Protein AF-A0A2J4YZU6-F1 (afdb_monomer_lite)

InterPro domains:
  IPR011577 Cytochrome b561, bacterial/Ni-hydrogenase [PF01292] (5-67)
  IPR016174 Di-haem cytochrome, transmembrane [SSF81342] (4-72)
  IPR052168 Cytochrome b561 superoxide oxidase [PTHR30529] (2-74)

pLDDT: mean 91.68, std 9.74, range [54.09, 98.62]

Foldseek 3Di:
DDQDDDPVLVVLVVLLVVLVVQLCCLVVCVVVDDPVCNVVSVVSNVVSVVVNVVSVVVSVVVCVVDPDRDPDDD

Organism: NCBI:txid1134687

Sequence (74 aa):
MRDKYSGLQIGIHWLVFLLVIGAYAAMELRGFFPRSARPVINMIHVSCGISIFVLMVVRLLVRLKSPAPPIVPK

Secondary structure (DSSP, 8-state):
--SS--HHHHHHHHHHHHHHHHHHHHHHGGGGS-GGGHHHHHHHHHHHHHHHHHHHHHHHHHHHHSPPPP----

Radius of gyration: 16.97 Å; chains: 1; bounding box: 40×27×44 Å

Structure (mmCIF, N/CA/C/O backbone):
data_AF-A0A2J4YZU6-F1
#
_entry.id   AF-A0A2J4YZU6-F1
#
loop_
_atom_site.group_PDB
_atom_site.id
_atom_site.type_symbol
_atom_site.label_atom_id
_atom_site.label_alt_id
_atom_site.label_comp_id
_atom_site.label_asym_id
_atom_site.label_entity_id
_atom_site.label_seq_id
_atom_site.pdbx_PDB_ins_code
_atom_site.Cartn_x
_atom_site.Cartn_y
_atom_site.Cartn_z
_atom_site.occupancy
_atom_site.B_iso_or_equiv
_atom_site.auth_seq_id
_atom_site.auth_comp_id
_atom_site.auth_asym_id
_atom_site.auth_atom_id
_atom_site.pdbx_PDB_model_num
ATOM 1 N N . MET A 1 1 ? -17.016 6.241 26.192 1.00 54.09 1 MET A N 1
ATOM 2 C CA . MET A 1 1 ? -17.026 5.698 24.814 1.00 54.09 1 MET A CA 1
ATOM 3 C C . MET A 1 1 ? -15.898 6.378 24.049 1.00 54.09 1 MET A C 1
ATOM 5 O O . MET A 1 1 ? -15.649 7.541 24.324 1.00 54.09 1 MET A O 1
ATOM 9 N N . ARG A 1 2 ? -15.124 5.669 23.214 1.00 58.78 2 ARG A N 1
ATOM 10 C CA . ARG A 1 2 ? -14.083 6.319 22.394 1.00 58.78 2 ARG A CA 1
ATOM 11 C C . ARG A 1 2 ? -14.744 6.878 21.137 1.00 58.78 2 ARG A C 1
ATOM 13 O O . ARG A 1 2 ? -15.279 6.105 20.353 1.00 58.78 2 ARG A O 1
ATOM 20 N N . ASP A 1 3 ? -14.621 8.182 20.921 1.00 68.62 3 ASP A N 1
ATOM 21 C CA . ASP A 1 3 ? -15.201 8.868 19.753 1.00 68.62 3 ASP A CA 1
ATOM 22 C C . ASP A 1 3 ? -14.336 8.737 18.484 1.00 68.62 3 ASP A C 1
ATOM 24 O O . ASP A 1 3 ? -14.618 9.341 17.451 1.00 68.62 3 ASP A O 1
ATOM 28 N N . LYS A 1 4 ? -13.232 7.981 18.556 1.00 75.75 4 LYS A N 1
ATOM 29 C CA . LYS A 1 4 ? -12.277 7.773 17.460 1.00 75.75 4 LYS A CA 1
ATOM 30 C C . LYS A 1 4 ? -11.811 6.320 17.403 1.00 75.75 4 LYS A C 1
ATOM 32 O O . LYS A 1 4 ? -11.768 5.628 18.421 1.00 75.75 4 LYS A O 1
ATOM 37 N N . TYR A 1 5 ? -11.419 5.887 16.204 1.00 80.94 5 TYR A N 1
ATOM 38 C CA . TYR A 1 5 ? -10.723 4.617 15.984 1.00 80.94 5 TYR A CA 1
ATOM 39 C C . TYR A 1 5 ? -9.454 4.523 16.842 1.00 80.94 5 TYR A C 1
ATOM 41 O O . TYR A 1 5 ? -8.844 5.541 17.179 1.00 80.94 5 TYR A O 1
ATOM 49 N N . SER A 1 6 ? -9.040 3.302 17.189 1.00 84.69 6 SER A N 1
ATOM 50 C CA . SER A 1 6 ? -7.797 3.111 17.940 1.00 84.69 6 SER A CA 1
ATOM 51 C C . SER A 1 6 ? -6.585 3.560 17.115 1.00 84.69 6 SER A C 1
ATOM 53 O O . SER A 1 6 ? -6.594 3.476 15.885 1.00 84.69 6 SER A O 1
ATOM 55 N N . GLY A 1 7 ? -5.511 3.994 17.784 1.00 87.12 7 GLY A N 1
ATOM 56 C CA . GLY A 1 7 ? -4.265 4.368 17.103 1.00 87.12 7 GLY A CA 1
ATOM 57 C C . GLY A 1 7 ? -3.729 3.251 16.198 1.00 87.12 7 GLY A C 1
ATOM 58 O O . GLY A 1 7 ? -3.247 3.526 15.104 1.00 87.12 7 GLY A O 1
ATOM 59 N N . LEU A 1 8 ? -3.926 1.987 16.593 1.00 87.62 8 LEU A N 1
ATOM 60 C CA . LEU A 1 8 ? -3.587 0.816 15.782 1.00 87.62 8 LEU A CA 1
ATOM 61 C C . LEU A 1 8 ? -4.405 0.745 14.481 1.00 87.62 8 LEU A C 1
ATOM 63 O O . LEU A 1 8 ? -3.840 0.512 13.417 1.00 87.62 8 LEU A O 1
ATOM 67 N N . GLN A 1 9 ? -5.723 0.964 14.540 1.00 88.69 9 GLN A N 1
ATOM 68 C CA . GLN A 1 9 ? -6.578 0.963 13.345 1.00 88.69 9 GLN A CA 1
ATOM 69 C C . GLN A 1 9 ? -6.197 2.085 12.373 1.00 88.69 9 GLN A C 1
ATOM 71 O O . GLN A 1 9 ? -6.188 1.863 11.162 1.00 88.69 9 GLN A O 1
ATOM 76 N N . ILE A 1 10 ? -5.860 3.266 12.899 1.00 92.44 10 ILE A N 1
ATOM 77 C CA . ILE A 1 10 ? -5.400 4.411 12.103 1.00 92.44 10 ILE A CA 1
ATOM 78 C C . ILE A 1 10 ? -4.042 4.099 11.460 1.00 92.44 10 ILE A C 1
ATOM 80 O O . ILE A 1 10 ? -3.883 4.288 10.256 1.00 92.44 10 ILE A O 1
ATOM 84 N N . GLY A 1 11 ? -3.091 3.562 12.228 1.00 94.19 11 GLY A N 1
ATOM 85 C CA . GLY A 1 11 ? -1.770 3.182 11.723 1.00 94.19 11 GLY A CA 1
ATOM 86 C C . GLY A 1 11 ? -1.841 2.129 10.615 1.00 94.19 11 GLY A C 1
ATOM 87 O O . GLY A 1 11 ? -1.283 2.335 9.539 1.00 94.19 11 GLY A O 1
ATOM 88 N N . ILE A 1 12 ? -2.596 1.042 10.828 1.00 93.62 12 ILE A N 1
ATOM 89 C CA . ILE A 1 12 ? -2.801 -0.006 9.811 1.00 93.62 12 ILE A CA 1
ATOM 90 C C . ILE A 1 12 ? -3.454 0.578 8.553 1.00 93.62 12 ILE A C 1
ATOM 92 O O . ILE A 1 12 ? -3.083 0.205 7.443 1.00 93.62 12 ILE A O 1
ATOM 96 N N . HIS A 1 13 ? -4.412 1.497 8.701 1.00 94.06 13 HIS A N 1
ATOM 97 C CA . HIS A 1 13 ? -5.075 2.117 7.558 1.00 94.06 13 HIS A CA 1
ATOM 98 C C . HIS A 1 13 ? -4.096 2.886 6.664 1.00 94.06 13 HIS A C 1
ATOM 100 O O . HIS A 1 13 ? -4.056 2.635 5.459 1.00 94.06 13 HIS A O 1
ATOM 106 N N . TRP A 1 14 ? -3.295 3.777 7.251 1.00 97.81 14 TRP A N 1
ATOM 107 C CA . TRP A 1 14 ? -2.317 4.565 6.501 1.00 97.81 14 TRP A CA 1
ATOM 108 C C . TRP A 1 14 ? -1.192 3.705 5.928 1.00 97.81 14 TRP A C 1
ATOM 110 O O . TRP A 1 14 ? -0.767 3.935 4.799 1.00 97.81 14 TRP A O 1
ATOM 120 N N . LEU A 1 15 ? -0.758 2.672 6.653 1.00 97.44 15 LEU A N 1
ATOM 121 C CA . LEU A 1 15 ? 0.231 1.729 6.139 1.00 97.44 15 LEU A CA 1
ATOM 122 C C . LEU A 1 15 ? -0.284 0.991 4.896 1.00 97.44 15 LEU A C 1
ATOM 124 O O . LEU A 1 15 ? 0.411 0.942 3.884 1.00 97.44 15 LEU A O 1
ATOM 128 N N . VAL A 1 16 ? -1.513 0.461 4.939 1.00 98.00 16 VAL A N 1
ATOM 129 C CA . VAL A 1 16 ? -2.135 -0.183 3.769 1.00 98.00 16 VAL A CA 1
ATOM 130 C C . VAL A 1 16 ? -2.242 0.800 2.605 1.00 98.00 16 VAL A C 1
ATOM 132 O O . VAL A 1 16 ? -1.932 0.429 1.479 1.00 98.00 16 VAL A O 1
ATOM 135 N N . PHE A 1 17 ? -2.629 2.051 2.863 1.00 98.25 17 PHE A N 1
ATOM 136 C CA . PHE A 1 17 ? -2.700 3.087 1.831 1.00 98.25 17 PHE A CA 1
ATOM 137 C C . PHE A 1 17 ? -1.351 3.307 1.127 1.00 98.25 17 PHE A C 1
ATOM 139 O O . PHE A 1 17 ? -1.294 3.278 -0.102 1.00 98.25 17 PHE A O 1
ATOM 146 N N . LEU A 1 18 ? -0.256 3.445 1.881 1.00 98.38 18 LEU A N 1
ATOM 147 C CA . LEU A 1 18 ? 1.083 3.607 1.303 1.00 98.38 18 LEU A CA 1
ATOM 148 C C . LEU A 1 18 ? 1.533 2.368 0.515 1.00 98.38 18 LEU A C 1
ATOM 150 O O . LEU A 1 18 ? 2.109 2.502 -0.565 1.00 98.38 18 LEU A O 1
ATOM 154 N N . LEU A 1 19 ? 1.237 1.163 1.012 1.00 98.19 19 LEU A N 1
ATOM 155 C CA . LEU A 1 19 ? 1.547 -0.078 0.298 1.00 98.19 19 LEU A CA 1
ATOM 156 C C . LEU A 1 19 ? 0.766 -0.199 -1.014 1.00 98.19 19 LEU A C 1
ATOM 158 O O . LEU A 1 19 ? 1.327 -0.656 -2.007 1.00 98.19 19 LEU A O 1
ATOM 162 N N . VAL A 1 20 ? -0.503 0.220 -1.034 1.00 98.50 20 VAL A N 1
ATOM 163 C CA . VAL A 1 20 ? -1.326 0.251 -2.252 1.00 98.50 20 VAL A CA 1
ATOM 164 C C . VAL A 1 20 ? -0.711 1.202 -3.275 1.00 98.50 20 VAL A C 1
ATOM 166 O O . VAL A 1 20 ? -0.538 0.803 -4.425 1.00 98.50 20 VAL A O 1
ATOM 169 N N . ILE A 1 21 ? -0.307 2.411 -2.864 1.00 98.56 21 ILE A N 1
ATOM 170 C CA . ILE A 1 21 ? 0.407 3.347 -3.748 1.00 98.56 21 ILE A CA 1
ATOM 171 C C . ILE A 1 21 ? 1.662 2.687 -4.325 1.00 98.56 21 ILE A C 1
ATOM 173 O O . ILE A 1 21 ? 1.856 2.723 -5.536 1.00 98.56 21 ILE A O 1
ATOM 177 N N . GLY A 1 22 ? 2.485 2.049 -3.488 1.00 98.06 22 GLY A N 1
ATOM 178 C CA . GLY A 1 22 ? 3.695 1.356 -3.937 1.00 98.06 22 GLY A CA 1
ATOM 179 C C . GLY A 1 22 ? 3.407 0.226 -4.931 1.00 98.06 22 GLY A C 1
ATOM 180 O O . GLY A 1 22 ? 4.069 0.133 -5.963 1.00 98.06 22 GLY A O 1
ATOM 181 N N . ALA A 1 23 ? 2.388 -0.596 -4.665 1.00 98.25 23 ALA A N 1
ATOM 182 C CA . ALA A 1 23 ? 1.992 -1.699 -5.538 1.00 98.25 23 ALA A CA 1
ATOM 183 C C . ALA A 1 23 ? 1.505 -1.214 -6.913 1.00 98.25 23 ALA A C 1
ATOM 185 O O . ALA A 1 23 ? 1.883 -1.808 -7.927 1.00 98.25 23 ALA A O 1
ATOM 186 N N . TYR A 1 24 ? 0.700 -0.146 -6.951 1.00 98.31 24 TYR A N 1
ATOM 187 C CA . TYR A 1 24 ? 0.248 0.472 -8.201 1.00 98.31 24 TYR A CA 1
ATOM 188 C C . TYR A 1 24 ? 1.405 1.144 -8.934 1.00 98.31 24 TYR A C 1
ATOM 190 O O . TYR A 1 24 ? 1.632 0.847 -10.103 1.00 98.31 24 TYR A O 1
ATOM 198 N N . ALA A 1 25 ? 2.187 1.980 -8.247 1.00 97.94 25 ALA A N 1
ATOM 199 C CA . ALA A 1 25 ? 3.332 2.667 -8.835 1.00 97.94 25 ALA A CA 1
ATOM 200 C C . ALA A 1 25 ? 4.334 1.680 -9.449 1.00 97.94 25 ALA A C 1
ATOM 202 O O . ALA A 1 25 ? 4.828 1.923 -10.546 1.00 97.94 25 ALA A O 1
ATOM 203 N N . ALA A 1 26 ? 4.588 0.538 -8.799 1.00 97.50 26 ALA A N 1
ATOM 204 C CA . ALA A 1 26 ? 5.460 -0.500 -9.341 1.00 97.50 26 ALA A CA 1
ATOM 205 C C . ALA A 1 26 ? 4.994 -0.992 -10.721 1.00 97.50 26 ALA A C 1
ATOM 207 O O . ALA A 1 26 ? 5.820 -1.169 -11.612 1.00 97.50 26 ALA A O 1
ATOM 208 N N . MET A 1 27 ? 3.689 -1.184 -10.928 1.00 97.50 27 MET A N 1
ATOM 209 C CA . MET A 1 27 ? 3.162 -1.709 -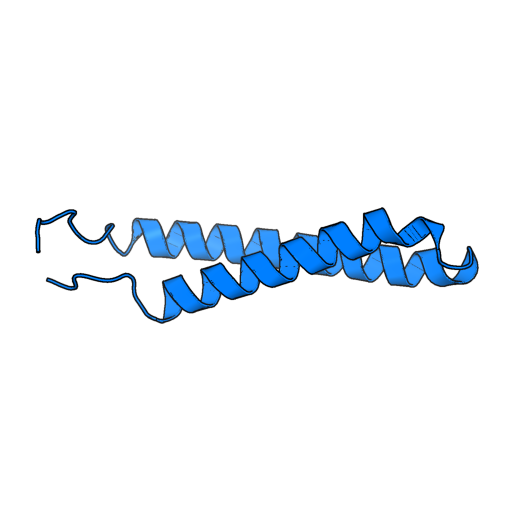12.192 1.00 97.50 27 MET A CA 1
ATOM 210 C C . MET A 1 27 ? 2.932 -0.623 -13.241 1.00 97.50 27 MET A C 1
ATOM 212 O O . MET A 1 27 ? 3.339 -0.817 -14.3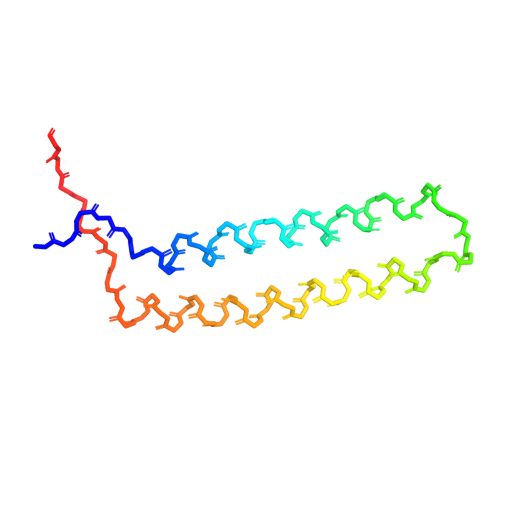86 1.00 97.50 27 MET A O 1
ATOM 216 N N . GLU A 1 28 ? 2.372 0.522 -12.852 1.00 97.88 28 GLU A N 1
ATOM 217 C CA . GLU A 1 28 ? 2.142 1.667 -13.742 1.00 97.88 28 GLU A CA 1
ATOM 218 C C . GLU A 1 28 ? 3.463 2.235 -14.275 1.00 97.88 28 GLU A C 1
ATOM 220 O O . GLU A 1 28 ? 3.599 2.530 -15.461 1.00 97.88 28 GLU A O 1
ATOM 225 N N . LEU A 1 29 ? 4.491 2.316 -13.422 1.00 96.75 29 LEU A N 1
ATOM 226 C CA . LEU A 1 29 ? 5.792 2.855 -13.815 1.00 96.75 29 LEU A CA 1
ATOM 227 C C . LEU A 1 29 ? 6.728 1.803 -14.424 1.00 96.75 29 LEU A C 1
ATOM 229 O O . LEU A 1 29 ? 7.809 2.150 -14.898 1.00 96.75 29 LEU A O 1
ATOM 233 N N . ARG A 1 30 ? 6.332 0.522 -14.470 1.00 95.06 30 ARG A N 1
ATOM 234 C CA . ARG A 1 30 ? 7.166 -0.589 -14.972 1.00 95.06 30 ARG A CA 1
ATOM 235 C C . ARG A 1 30 ? 7.690 -0.358 -16.390 1.00 95.06 30 ARG A C 1
ATOM 237 O O . ARG A 1 30 ? 8.765 -0.851 -16.729 1.00 95.06 30 ARG A O 1
ATOM 244 N N . GLY A 1 31 ? 6.929 0.359 -17.2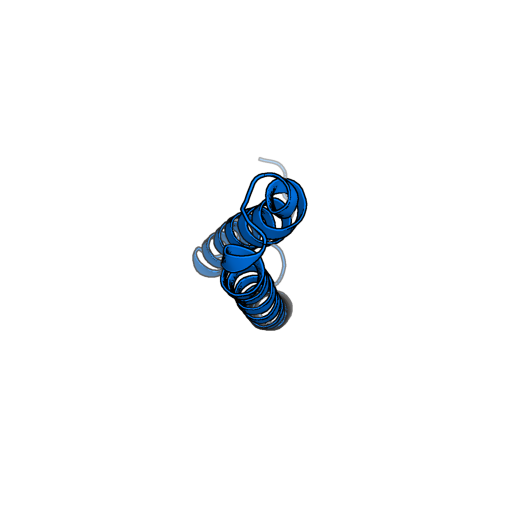18 1.00 95.19 31 GLY A N 1
ATOM 245 C CA . GLY A 1 31 ? 7.290 0.686 -18.599 1.00 95.19 31 GLY A CA 1
ATOM 246 C C . GLY A 1 31 ? 8.470 1.652 -18.734 1.00 95.19 31 GLY A C 1
ATOM 247 O O . GLY A 1 31 ? 9.152 1.614 -19.754 1.00 95.19 31 GLY A O 1
ATOM 248 N N . PHE A 1 32 ? 8.753 2.459 -17.707 1.00 97.06 32 PHE A N 1
ATOM 249 C CA . PHE A 1 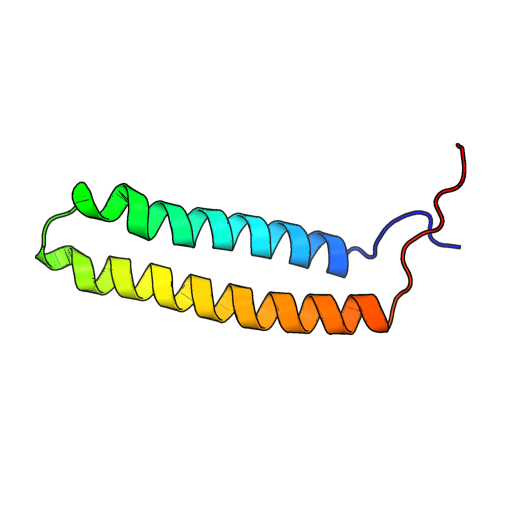32 ? 9.856 3.428 -17.713 1.00 97.06 32 PHE A CA 1
ATOM 250 C C . PHE A 1 32 ? 11.221 2.804 -17.392 1.00 97.06 32 PHE A C 1
ATOM 252 O O . PHE A 1 32 ? 12.248 3.463 -17.535 1.00 97.06 32 PHE A O 1
ATOM 259 N N . PHE A 1 33 ? 11.254 1.538 -16.968 1.00 94.81 33 PHE A N 1
ATOM 260 C CA . PHE A 1 33 ? 12.479 0.851 -16.570 1.00 94.81 33 PHE A CA 1
ATOM 261 C C . PHE A 1 33 ? 12.960 -0.151 -17.632 1.00 94.81 33 PHE A C 1
ATOM 263 O O . PHE A 1 33 ? 12.151 -0.747 -18.356 1.00 94.81 33 PHE A O 1
ATOM 270 N N . PRO A 1 34 ? 14.281 -0.412 -17.711 1.00 96.81 34 PRO A N 1
ATOM 271 C CA . PRO A 1 34 ? 14.824 -1.411 -18.623 1.00 96.81 34 PRO A CA 1
ATOM 272 C C . PRO A 1 34 ? 14.285 -2.810 -18.300 1.00 96.81 34 PRO A C 1
ATOM 274 O O . PRO A 1 34 ? 13.937 -3.129 -17.161 1.00 96.81 34 PRO A O 1
ATOM 277 N N . ARG A 1 35 ? 14.258 -3.699 -19.304 1.00 95.69 35 ARG A N 1
ATOM 278 C CA . ARG A 1 35 ? 13.743 -5.070 -19.123 1.00 95.69 35 ARG A CA 1
ATOM 279 C C . ARG A 1 35 ? 14.472 -5.848 -18.021 1.00 95.69 35 ARG A C 1
ATOM 281 O O . ARG A 1 35 ? 13.837 -6.671 -17.369 1.00 95.69 35 ARG A O 1
ATOM 288 N N . SER A 1 36 ? 15.750 -5.553 -17.785 1.00 97.62 36 SER A N 1
ATOM 289 C CA . SER A 1 36 ? 16.564 -6.135 -16.710 1.00 97.62 36 SER A CA 1
ATOM 290 C C . SER A 1 36 ? 16.072 -5.790 -15.300 1.00 97.62 36 SER A C 1
ATOM 292 O O . SER A 1 36 ? 16.275 -6.583 -14.389 1.00 97.62 36 SER A O 1
ATOM 294 N N . ALA A 1 37 ? 15.380 -4.660 -15.107 1.00 96.75 37 ALA A N 1
ATOM 295 C CA . ALA A 1 37 ? 14.833 -4.244 -13.811 1.00 96.75 37 ALA A CA 1
ATOM 296 C C . ALA A 1 37 ? 13.453 -4.858 -13.503 1.00 96.75 37 ALA A C 1
ATOM 298 O O . ALA A 1 37 ? 12.980 -4.804 -12.367 1.00 96.75 37 ALA A O 1
ATOM 299 N N . ARG A 1 38 ? 12.800 -5.485 -14.494 1.00 95.38 38 ARG A N 1
ATOM 300 C CA . ARG A 1 38 ? 11.461 -6.081 -14.340 1.00 95.38 38 ARG A CA 1
ATOM 301 C C . ARG A 1 38 ? 11.352 -7.103 -13.201 1.00 95.38 38 ARG A C 1
ATOM 303 O O . ARG A 1 38 ? 10.319 -7.070 -12.539 1.00 95.38 38 ARG A O 1
ATOM 310 N N . PRO A 1 39 ? 12.340 -7.983 -12.935 1.00 97.88 39 PRO A N 1
ATOM 311 C CA . PRO A 1 39 ? 12.254 -8.918 -11.815 1.00 97.88 39 PRO A CA 1
ATOM 312 C C . PRO A 1 39 ? 12.138 -8.206 -10.464 1.00 97.88 39 PRO A C 1
ATOM 314 O O . PRO A 1 39 ? 11.293 -8.575 -9.656 1.00 97.88 39 PRO A O 1
ATOM 317 N N . VAL A 1 40 ? 12.918 -7.142 -10.253 1.00 97.88 40 VAL A N 1
ATOM 318 C CA . VAL A 1 40 ? 12.886 -6.351 -9.012 1.00 97.88 40 VAL A CA 1
ATOM 319 C C . VAL A 1 40 ? 11.556 -5.613 -8.873 1.00 97.88 40 VAL A C 1
ATOM 321 O O . VAL A 1 40 ? 10.942 -5.659 -7.813 1.00 97.88 40 VAL A O 1
ATOM 324 N N . ILE A 1 41 ? 11.063 -4.996 -9.949 1.00 97.88 41 ILE A N 1
ATOM 325 C CA . ILE A 1 41 ? 9.764 -4.302 -9.946 1.00 97.88 41 ILE A CA 1
ATOM 326 C C . ILE A 1 41 ? 8.619 -5.273 -9.635 1.00 97.88 41 ILE A C 1
ATOM 328 O O . ILE A 1 41 ? 7.766 -4.984 -8.797 1.00 97.88 41 ILE A O 1
ATOM 332 N N . ASN A 1 42 ? 8.626 -6.450 -10.265 1.00 97.75 42 ASN A N 1
ATOM 333 C CA . ASN A 1 42 ? 7.644 -7.495 -9.996 1.00 97.75 42 ASN A CA 1
ATOM 334 C C . ASN A 1 42 ? 7.734 -7.979 -8.538 1.00 97.75 42 ASN A C 1
ATOM 336 O O . ASN A 1 42 ? 6.706 -8.174 -7.897 1.00 97.75 42 ASN A O 1
ATOM 340 N N . MET A 1 43 ? 8.948 -8.142 -8.001 1.00 98.31 43 MET A N 1
ATOM 341 C CA . MET A 1 43 ? 9.161 -8.522 -6.603 1.00 98.31 43 MET A CA 1
ATOM 342 C C . MET A 1 43 ? 8.600 -7.468 -5.641 1.00 98.31 43 MET A C 1
ATOM 344 O O . MET A 1 43 ? 7.920 -7.832 -4.688 1.00 98.31 43 MET A O 1
ATOM 348 N N . ILE A 1 44 ? 8.821 -6.174 -5.905 1.00 98.12 44 ILE A N 1
ATOM 349 C CA . ILE A 1 44 ? 8.242 -5.078 -5.112 1.00 98.12 44 ILE A CA 1
ATOM 350 C C . ILE A 1 44 ? 6.712 -5.163 -5.133 1.00 98.12 44 ILE A C 1
ATOM 352 O O . ILE A 1 44 ? 6.094 -5.167 -4.071 1.00 98.12 44 ILE A O 1
ATOM 356 N N . HIS A 1 45 ? 6.104 -5.297 -6.317 1.00 98.31 45 HIS A N 1
ATOM 357 C CA . HIS A 1 45 ? 4.650 -5.402 -6.447 1.00 98.31 45 HIS A CA 1
ATOM 358 C C . HIS A 1 45 ? 4.081 -6.591 -5.659 1.00 98.31 45 HIS A C 1
ATOM 360 O O . HIS A 1 45 ? 3.138 -6.420 -4.885 1.00 98.31 45 HIS A O 1
ATOM 366 N N . VAL A 1 46 ? 4.669 -7.782 -5.812 1.00 98.31 46 VAL A N 1
ATOM 367 C CA . VAL A 1 46 ? 4.203 -8.999 -5.129 1.00 98.31 46 VAL A CA 1
ATOM 368 C C . VAL A 1 46 ? 4.375 -8.881 -3.615 1.00 98.31 46 VAL A C 1
ATOM 370 O O . VAL A 1 46 ? 3.438 -9.186 -2.878 1.00 98.31 46 VAL A O 1
ATOM 373 N N . SER A 1 4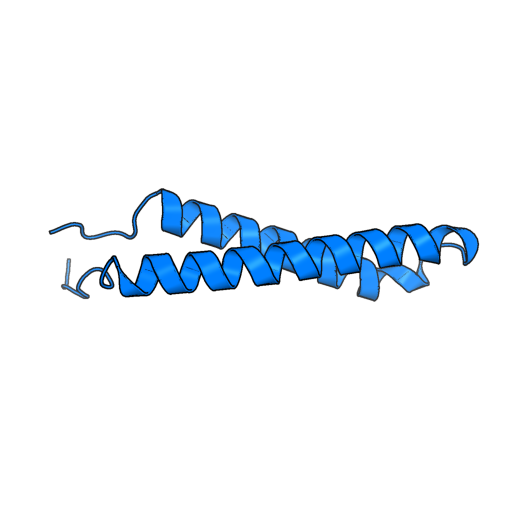7 ? 5.519 -8.383 -3.139 1.00 98.38 47 SER A N 1
ATOM 374 C CA . SER A 1 47 ? 5.756 -8.158 -1.708 1.00 98.38 47 SER A CA 1
ATOM 375 C C . SER A 1 47 ? 4.751 -7.168 -1.119 1.00 98.38 47 SER A C 1
ATOM 377 O O . SER A 1 47 ? 4.142 -7.461 -0.090 1.00 98.38 47 SER A O 1
ATOM 379 N N . CYS A 1 48 ? 4.498 -6.040 -1.795 1.00 98.31 48 CYS A N 1
ATOM 380 C CA . CYS A 1 48 ? 3.458 -5.096 -1.387 1.00 98.31 48 CYS A CA 1
ATOM 381 C C . CYS A 1 48 ? 2.072 -5.759 -1.368 1.00 98.31 48 CYS A C 1
ATOM 383 O O . CYS A 1 48 ? 1.341 -5.599 -0.393 1.00 98.31 48 CYS A O 1
ATOM 385 N N . GLY A 1 49 ? 1.724 -6.541 -2.395 1.00 98.31 49 GLY A N 1
ATOM 386 C CA . GLY A 1 49 ? 0.450 -7.259 -2.485 1.00 98.31 49 GLY A CA 1
ATOM 387 C C . GLY A 1 49 ? 0.227 -8.240 -1.331 1.00 98.31 49 GLY A C 1
ATOM 388 O O . GLY A 1 49 ? -0.832 -8.222 -0.700 1.00 98.31 49 GLY A O 1
ATOM 389 N N . ILE A 1 50 ? 1.241 -9.042 -0.992 1.00 98.62 50 ILE A N 1
ATOM 390 C CA . ILE A 1 50 ? 1.187 -9.978 0.141 1.00 98.62 50 ILE A CA 1
ATOM 391 C C . ILE A 1 50 ? 1.045 -9.214 1.463 1.00 98.62 50 ILE A C 1
ATOM 393 O O . ILE A 1 50 ? 0.194 -9.562 2.285 1.00 98.62 50 ILE A O 1
ATOM 397 N N . SER A 1 51 ? 1.818 -8.141 1.670 1.00 98.25 51 SER A N 1
ATOM 398 C CA . SER A 1 51 ? 1.697 -7.308 2.873 1.00 98.25 51 SER A CA 1
ATOM 399 C C . SER A 1 51 ? 0.310 -6.675 3.006 1.00 98.25 51 SER A C 1
ATOM 401 O O . SER A 1 51 ? -0.260 -6.693 4.098 1.00 98.25 51 SER A O 1
ATOM 403 N N . ILE A 1 52 ? -0.268 -6.163 1.912 1.00 98.44 52 ILE A N 1
ATOM 404 C CA . ILE A 1 52 ? -1.636 -5.622 1.898 1.00 98.44 52 ILE A CA 1
ATOM 405 C C . ILE A 1 52 ? -2.633 -6.704 2.302 1.00 98.44 52 ILE A C 1
ATOM 407 O O . ILE A 1 52 ? -3.467 -6.452 3.169 1.00 98.44 52 ILE A O 1
ATOM 411 N N . PHE A 1 53 ? -2.544 -7.901 1.717 1.00 98.38 53 PHE A N 1
ATOM 412 C CA . PHE A 1 53 ? -3.452 -9.001 2.035 1.00 98.38 53 PHE A CA 1
ATOM 413 C C . PHE A 1 53 ? -3.426 -9.341 3.531 1.00 98.38 53 PHE A C 1
ATOM 415 O O . PHE A 1 53 ? -4.470 -9.326 4.188 1.00 98.38 53 PHE A O 1
ATOM 422 N N . VAL A 1 54 ? -2.231 -9.549 4.096 1.00 98.25 54 VAL A N 1
ATOM 423 C CA . VAL A 1 54 ? -2.058 -9.844 5.527 1.00 98.25 54 VAL A CA 1
ATOM 424 C C . VAL A 1 54 ? -2.623 -8.716 6.394 1.00 98.25 54 VAL A C 1
ATOM 426 O O . VAL A 1 54 ? -3.401 -8.972 7.316 1.00 98.25 54 VAL A O 1
ATOM 429 N N . LEU A 1 55 ? -2.295 -7.459 6.087 1.00 97.19 55 LEU A N 1
ATOM 430 C CA . LEU A 1 55 ? -2.780 -6.310 6.855 1.00 97.19 55 LEU A CA 1
ATOM 431 C C . LEU A 1 55 ? -4.294 -6.122 6.745 1.00 97.19 55 LEU A C 1
ATOM 433 O O . LEU A 1 55 ? -4.918 -5.711 7.720 1.00 97.19 55 LEU A O 1
ATOM 437 N N . MET A 1 56 ? -4.903 -6.435 5.602 1.00 97.50 56 MET A N 1
ATOM 438 C CA . MET A 1 56 ? -6.354 -6.368 5.425 1.00 97.50 56 MET A CA 1
ATOM 439 C C . MET A 1 56 ? -7.078 -7.444 6.239 1.00 97.50 56 MET A C 1
ATOM 441 O O . MET A 1 56 ? -8.099 -7.135 6.859 1.00 97.50 56 MET A O 1
ATOM 445 N N . VAL A 1 57 ? -6.523 -8.657 6.333 1.00 97.06 57 VAL A N 1
ATOM 446 C CA . VAL A 1 57 ? -7.030 -9.704 7.239 1.00 97.06 57 VAL A CA 1
ATOM 447 C C . VAL A 1 57 ? -6.924 -9.250 8.696 1.00 97.06 57 VAL A C 1
ATOM 449 O O . VAL A 1 57 ? -7.916 -9.280 9.425 1.00 97.06 57 VAL A O 1
ATOM 452 N N . VAL A 1 58 ? -5.760 -8.747 9.120 1.00 94.75 58 VAL A N 1
ATOM 453 C CA . VAL A 1 58 ? -5.570 -8.208 10.480 1.00 94.75 58 VAL A CA 1
ATOM 454 C C . VAL A 1 58 ? -6.550 -7.065 10.755 1.00 94.75 58 VAL A C 1
ATOM 456 O O . VAL A 1 58 ? -7.189 -7.032 11.808 1.00 94.75 58 VAL A O 1
ATOM 459 N N . ARG A 1 59 ? -6.728 -6.148 9.800 1.00 92.44 59 ARG A N 1
ATOM 460 C CA . ARG A 1 59 ? -7.658 -5.018 9.907 1.00 92.44 59 ARG A CA 1
ATOM 461 C C . ARG A 1 59 ? -9.097 -5.490 10.094 1.00 92.44 59 ARG A C 1
ATOM 463 O O . ARG A 1 59 ? -9.806 -4.915 10.923 1.00 92.44 59 ARG A O 1
ATOM 470 N N . LEU A 1 60 ? -9.515 -6.525 9.367 1.00 93.00 60 LEU A N 1
ATOM 471 C CA . LEU A 1 60 ? -10.837 -7.127 9.517 1.00 93.00 60 LEU A CA 1
ATOM 472 C C . LEU A 1 60 ? -11.007 -7.727 10.918 1.00 93.00 60 LEU A C 1
ATOM 474 O O . LEU A 1 60 ? -11.973 -7.397 11.600 1.00 93.00 60 LEU A O 1
ATOM 478 N N . LEU A 1 61 ? -10.038 -8.515 11.394 1.00 92.81 61 LEU A N 1
ATOM 479 C CA . LEU A 1 61 ? -10.078 -9.101 12.739 1.00 92.81 61 LEU A CA 1
ATOM 480 C C . LEU A 1 61 ? -10.157 -8.032 13.838 1.00 92.81 61 LEU A C 1
ATOM 482 O O . LEU A 1 61 ? -10.943 -8.160 14.777 1.00 92.81 61 LEU A O 1
ATOM 486 N N . VAL A 1 62 ? -9.389 -6.946 13.715 1.00 89.38 62 VAL A N 1
ATOM 487 C CA . VAL A 1 62 ? -9.444 -5.817 14.659 1.00 89.38 62 VAL A CA 1
ATOM 488 C C . VAL A 1 62 ? -10.804 -5.116 14.601 1.00 89.38 62 VAL A C 1
ATOM 490 O O . VAL A 1 62 ? -11.345 -4.760 15.645 1.00 89.38 62 VAL A O 1
ATOM 493 N N . ARG A 1 63 ? -11.388 -4.936 13.411 1.00 87.06 63 ARG A N 1
ATOM 494 C CA . ARG A 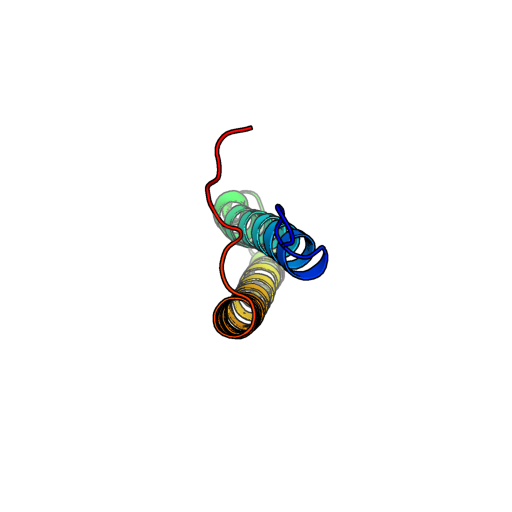1 63 ? -12.722 -4.335 13.244 1.00 87.06 63 ARG A CA 1
ATOM 495 C C . ARG A 1 63 ? -13.835 -5.197 13.840 1.00 87.06 63 ARG A C 1
ATOM 497 O O . ARG A 1 63 ? -14.773 -4.639 14.394 1.00 87.06 63 ARG A O 1
ATOM 504 N N . LEU A 1 64 ? -13.730 -6.521 13.757 1.00 88.44 64 LEU A N 1
ATOM 505 C CA . LEU A 1 64 ? -14.693 -7.429 14.387 1.00 88.44 64 LEU A CA 1
ATOM 506 C C . LEU A 1 64 ? -14.600 -7.384 15.921 1.00 88.44 64 LEU A C 1
ATOM 508 O O . LEU A 1 64 ? -15.620 -7.468 16.596 1.00 88.44 64 LEU A O 1
ATOM 512 N N . LYS A 1 65 ? -13.394 -7.202 16.478 1.00 86.75 65 LYS A N 1
ATOM 513 C CA . LYS A 1 65 ? -13.174 -7.095 17.934 1.00 86.75 65 LYS A CA 1
ATOM 514 C C . LYS A 1 65 ? -13.482 -5.714 18.517 1.00 86.75 65 LYS A C 1
ATOM 516 O O . LYS A 1 65 ? -13.756 -5.601 19.705 1.00 86.75 65 LYS A O 1
ATOM 521 N N . SER A 1 66 ? -13.355 -4.651 17.728 1.00 80.38 66 SER A N 1
ATOM 522 C CA . SER A 1 66 ? -13.546 -3.263 18.162 1.00 80.38 66 SER A CA 1
ATOM 523 C C . SER A 1 66 ? -14.626 -2.600 17.304 1.00 80.38 66 SER A C 1
ATOM 525 O O . SER A 1 66 ? -14.331 -2.247 16.155 1.00 80.38 66 SER A O 1
ATOM 527 N N . PRO A 1 67 ? -15.852 -2.419 17.841 1.00 76.12 67 PRO A N 1
ATOM 528 C CA . PRO A 1 67 ? -16.957 -1.798 17.120 1.00 76.12 67 PRO A CA 1
ATOM 529 C C . PRO A 1 67 ? -16.579 -0.420 16.581 1.00 76.12 67 PRO A C 1
ATOM 531 O O . PRO A 1 67 ? -15.715 0.270 17.129 1.00 76.12 67 PRO A O 1
ATOM 534 N N . ALA A 1 68 ? -17.241 -0.015 15.499 1.00 79.06 68 ALA A N 1
ATOM 535 C CA . ALA A 1 68 ? -17.076 1.329 14.969 1.00 79.06 68 ALA A CA 1
ATOM 536 C C . ALA A 1 68 ? -17.447 2.365 16.048 1.00 79.06 68 ALA A C 1
ATOM 538 O O . ALA A 1 68 ? -18.445 2.161 16.745 1.00 79.06 68 ALA A O 1
ATOM 539 N N . PRO A 1 69 ? -16.681 3.464 16.184 1.00 79.62 69 PRO A N 1
ATOM 540 C CA . PRO A 1 69 ? -17.088 4.577 17.028 1.00 79.62 69 PRO A CA 1
ATOM 541 C C . PRO A 1 69 ? -18.506 5.031 16.647 1.00 79.62 69 PRO A C 1
ATOM 543 O O . PRO A 1 69 ? -18.809 5.089 15.449 1.00 79.62 69 PRO A O 1
ATOM 546 N N . PRO A 1 70 ? -19.376 5.326 17.626 1.00 80.75 70 PRO A N 1
ATOM 547 C CA . PRO A 1 70 ? -20.730 5.775 17.342 1.00 80.75 70 PRO A CA 1
ATOM 548 C C . PRO A 1 70 ? -20.705 7.101 16.575 1.00 80.75 70 PRO A C 1
ATOM 550 O O . PRO A 1 70 ? -19.896 7.985 16.857 1.00 80.75 70 PRO A O 1
ATOM 553 N N . ILE A 1 71 ? -21.606 7.237 15.602 1.00 81.31 71 ILE A N 1
ATOM 554 C CA . ILE A 1 71 ? -21.811 8.487 14.865 1.00 81.31 71 ILE A CA 1
ATOM 555 C C . ILE A 1 71 ? -22.739 9.351 15.719 1.00 81.31 71 ILE A C 1
ATOM 557 O O . ILE A 1 71 ? -23.958 9.285 15.588 1.00 81.31 71 ILE A O 1
ATOM 561 N N . VAL A 1 72 ? -22.154 10.099 16.651 1.00 82.44 72 VAL A N 1
ATOM 562 C CA . VAL A 1 72 ? -22.868 11.059 17.498 1.00 82.44 72 VAL A CA 1
ATOM 563 C C . VAL A 1 72 ? -22.581 12.491 17.025 1.00 82.44 72 VAL A C 1
ATOM 565 O O . VAL A 1 72 ? -21.427 12.785 16.696 1.00 82.44 72 VAL A O 1
ATOM 568 N N . PRO A 1 73 ? -23.597 13.376 16.949 1.00 80.06 73 PRO A N 1
ATOM 569 C CA . PRO A 1 73 ? -23.385 14.792 16.655 1.00 80.06 73 PRO A CA 1
ATOM 570 C C . PRO A 1 73 ? -22.433 15.416 17.682 1.00 80.06 73 PRO A C 1
ATOM 572 O O . PRO A 1 73 ? -22.494 15.065 18.861 1.00 80.06 73 PRO A O 1
ATOM 575 N N . LYS A 1 74 ? -21.557 16.314 17.228 1.00 64.69 74 LYS A N 1
ATOM 576 C CA . LYS A 1 74 ? -20.688 17.123 18.090 1.00 64.69 74 LYS A CA 1
ATOM 577 C C . LYS A 1 74 ? -21.246 18.519 18.263 1.00 64.69 74 LYS A C 1
ATOM 579 O O . LYS A 1 74 ? -21.777 19.038 17.258 1.00 64.69 74 LYS A O 1
#